Protein AF-A0A529LTA3-F1 (afdb_monomer_lite)

Radius of gyration: 12.94 Å; chains: 1; bounding box: 28×22×32 Å

Secondary structure (DSSP, 8-state):
-HHHHHHTT---EEEE-SSS-EEEE----TT--HHHHHHHHHHHHHHHHHH-TTTEE----TTTTTTSEE-

Structure (mmCIF, N/CA/C/O backbone):
data_AF-A0A529LTA3-F1
#
_entry.id   AF-A0A529LTA3-F1
#
loop_
_atom_site.group_PDB
_atom_site.id
_atom_site.type_symbol
_atom_site.label_atom_id
_atom_site.label_alt_id
_atom_site.label_comp_id
_atom_site.label_asym_id
_atom_site.label_entity_id
_atom_site.label_seq_id
_atom_site.pdbx_PDB_ins_code
_atom_site.Cartn_x
_atom_site.Cartn_y
_atom_site.Cartn_z
_atom_site.occupancy
_atom_site.B_iso_or_equiv
_atom_site.auth_seq_id
_atom_site.auth_comp_id
_atom_site.auth_asym_id
_atom_site.auth_atom_id
_atom_site.pdbx_PDB_model_num
ATOM 1 N N . LEU A 1 1 ? -2.598 -9.975 1.371 1.00 84.62 1 LEU A N 1
ATOM 2 C CA . LEU A 1 1 ? -1.575 -9.007 0.904 1.00 84.62 1 LEU A CA 1
ATOM 3 C C . LEU A 1 1 ? -0.649 -9.605 -0.154 1.00 84.62 1 LEU A C 1
ATOM 5 O O . LEU A 1 1 ? -0.668 -9.100 -1.258 1.00 84.62 1 LEU A O 1
ATOM 9 N N . ARG A 1 2 ? 0.095 -10.693 0.090 1.00 89.19 2 ARG A N 1
ATOM 10 C CA . ARG A 1 2 ? 0.951 -11.301 -0.957 1.00 89.19 2 ARG A CA 1
ATOM 11 C C . ARG A 1 2 ? 0.191 -11.691 -2.242 1.00 89.19 2 ARG A C 1
ATOM 13 O O . ARG A 1 2 ? 0.642 -11.371 -3.333 1.00 89.19 2 ARG A O 1
ATOM 20 N N . MET A 1 3 ? -1.012 -12.250 -2.097 1.00 90.81 3 MET A N 1
ATOM 21 C CA . MET A 1 3 ? -1.863 -12.655 -3.228 1.00 90.81 3 MET A CA 1
ATOM 22 C C . MET A 1 3 ? -2.197 -11.520 -4.214 1.00 90.81 3 MET A C 1
ATOM 24 O O . MET A 1 3 ? -2.344 -11.793 -5.398 1.00 90.81 3 MET A O 1
ATOM 28 N N . ILE A 1 4 ? -2.301 -10.252 -3.773 1.00 93.31 4 ILE A N 1
ATOM 29 C CA . ILE A 1 4 ? -2.612 -9.147 -4.704 1.00 93.31 4 ILE A CA 1
ATOM 30 C C . ILE A 1 4 ? -1.415 -8.818 -5.608 1.00 93.31 4 ILE A C 1
ATOM 32 O O . ILE A 1 4 ? -1.598 -8.421 -6.753 1.00 93.31 4 ILE A O 1
ATOM 36 N N . PHE A 1 5 ? -0.189 -9.039 -5.122 1.00 93.94 5 PHE A N 1
ATOM 37 C CA . PHE A 1 5 ? 1.022 -8.899 -5.929 1.00 93.94 5 PHE A CA 1
ATOM 38 C C . PHE A 1 5 ? 1.164 -10.072 -6.897 1.00 93.94 5 PHE A C 1
ATOM 40 O O . PHE A 1 5 ? 1.421 -9.850 -8.075 1.00 93.94 5 PHE A O 1
ATOM 47 N N . GLU A 1 6 ? 0.896 -11.297 -6.440 1.00 93.38 6 GLU A N 1
ATOM 48 C CA . GLU A 1 6 ? 0.901 -12.490 -7.298 1.00 93.38 6 GLU A CA 1
ATOM 49 C C . GLU A 1 6 ? -0.131 -12.374 -8.431 1.00 93.38 6 GLU A C 1
ATOM 51 O O . GLU A 1 6 ? 0.197 -12.636 -9.586 1.00 93.38 6 GLU A O 1
ATOM 56 N N . ALA A 1 7 ? -1.338 -11.877 -8.137 1.00 92.81 7 ALA A N 1
ATOM 57 C CA . ALA A 1 7 ? -2.359 -11.591 -9.148 1.00 92.81 7 ALA A CA 1
ATOM 58 C C . ALA A 1 7 ? -1.927 -10.508 -10.156 1.00 92.81 7 ALA A C 1
ATOM 60 O O . ALA A 1 7 ? -2.364 -10.524 -11.304 1.00 92.81 7 ALA A O 1
ATOM 61 N N . ALA A 1 8 ? -1.051 -9.588 -9.746 1.00 91.44 8 ALA A N 1
ATOM 62 C CA . ALA A 1 8 ? -0.447 -8.580 -10.614 1.00 91.44 8 ALA A CA 1
ATOM 63 C C . ALA A 1 8 ? 0.816 -9.077 -11.348 1.00 91.44 8 ALA A C 1
ATOM 65 O O . ALA A 1 8 ? 1.454 -8.295 -12.051 1.00 91.44 8 ALA A O 1
ATOM 66 N N . GLY A 1 9 ? 1.200 -10.349 -11.181 1.00 93.62 9 GLY A N 1
ATOM 67 C CA . GLY A 1 9 ? 2.418 -10.917 -11.765 1.00 93.62 9 GLY A CA 1
ATOM 68 C C . GLY A 1 9 ? 3.712 -10.412 -11.118 1.00 93.62 9 GLY A C 1
ATOM 69 O O . GLY A 1 9 ? 4.769 -10.454 -11.743 1.00 93.62 9 GLY A O 1
ATOM 70 N N . LEU A 1 10 ? 3.636 -9.908 -9.884 1.00 93.75 10 LEU A N 1
ATOM 71 C CA . LEU A 1 10 ? 4.763 -9.350 -9.144 1.00 93.75 10 LEU A CA 1
ATOM 72 C C . LEU A 1 10 ? 5.179 -10.285 -8.010 1.00 93.75 10 LEU A C 1
ATOM 74 O O . LEU A 1 10 ? 4.386 -10.618 -7.127 1.00 93.75 10 LEU A O 1
ATOM 78 N N . GLU A 1 11 ? 6.458 -10.648 -7.982 1.00 94.44 11 GLU A N 1
ATOM 79 C CA . GLU A 1 11 ? 7.041 -11.277 -6.801 1.00 94.44 11 GLU A CA 1
ATOM 80 C C . GLU A 1 11 ? 7.187 -10.235 -5.685 1.00 94.44 11 GLU A C 1
ATOM 82 O O . GLU A 1 11 ? 7.571 -9.092 -5.937 1.00 94.44 11 GLU A O 1
ATOM 87 N N . SER A 1 12 ? 6.850 -10.604 -4.447 1.00 95.06 12 SER A N 1
ATOM 88 C CA . SER A 1 12 ? 6.891 -9.672 -3.322 1.00 95.06 12 SER A CA 1
ATOM 89 C C . SER A 1 12 ? 7.490 -10.277 -2.058 1.00 95.06 12 SER A C 1
ATOM 91 O O . SER A 1 12 ? 7.292 -11.455 -1.747 1.00 95.06 12 SER A O 1
ATOM 93 N N . TRP A 1 13 ? 8.183 -9.432 -1.293 1.00 95.56 13 TRP A N 1
ATOM 94 C CA . TRP A 1 13 ? 8.829 -9.792 -0.033 1.00 95.56 13 TRP A CA 1
ATOM 95 C C . TRP A 1 13 ? 8.375 -8.876 1.105 1.00 95.56 13 TRP A C 1
ATOM 97 O O . TRP A 1 13 ? 8.292 -7.656 0.923 1.00 95.56 13 TRP A O 1
ATOM 107 N N . PRO A 1 14 ? 8.084 -9.437 2.291 1.00 95.75 14 PRO A N 1
ATOM 108 C CA . PRO A 1 14 ? 7.811 -8.650 3.479 1.00 95.75 14 PRO A CA 1
ATOM 109 C C . PRO A 1 14 ? 9.114 -8.208 4.160 1.00 95.75 14 PRO A C 1
ATOM 111 O O . PRO A 1 14 ? 10.064 -8.978 4.287 1.00 95.75 14 PRO A O 1
ATOM 114 N N . LYS A 1 15 ? 9.119 -6.985 4.687 1.00 95.31 15 LYS A N 1
ATOM 115 C CA . LYS A 1 15 ? 10.151 -6.455 5.582 1.00 95.31 15 LYS A CA 1
ATOM 116 C C . LYS A 1 15 ? 9.489 -5.796 6.787 1.00 95.31 15 LYS A C 1
ATOM 118 O O . LYS A 1 15 ? 8.769 -4.811 6.633 1.00 95.31 15 LYS A O 1
ATOM 123 N N . VAL A 1 16 ? 9.746 -6.298 7.993 1.00 96.38 16 VAL A N 1
ATOM 124 C CA . VAL A 1 16 ? 9.291 -5.635 9.227 1.00 96.38 16 VAL A CA 1
ATOM 125 C C . VAL A 1 16 ? 9.968 -4.273 9.378 1.00 96.38 16 VAL A C 1
ATOM 127 O O . VAL A 1 16 ? 11.145 -4.117 9.053 1.00 96.38 16 VAL A O 1
ATOM 130 N N . THR A 1 17 ? 9.232 -3.266 9.850 1.00 95.44 17 THR A N 1
ATOM 131 C CA . THR A 1 17 ? 9.783 -1.905 9.968 1.00 95.44 17 THR A CA 1
ATOM 132 C C . THR A 1 17 ? 10.591 -1.683 11.244 1.00 95.44 17 THR A C 1
ATOM 134 O O . THR A 1 17 ? 11.253 -0.659 11.363 1.00 95.44 17 THR A O 1
ATOM 137 N N . GLY A 1 18 ? 10.508 -2.602 12.212 1.00 95.38 18 GLY A N 1
ATOM 138 C CA . GLY A 1 18 ? 10.993 -2.387 13.582 1.00 95.38 18 GLY A CA 1
ATOM 139 C C . GLY A 1 18 ? 10.052 -1.526 14.437 1.00 95.38 18 GLY A C 1
ATOM 140 O O . GLY A 1 18 ? 10.296 -1.342 15.624 1.00 95.38 18 GLY A O 1
ATOM 141 N N . GLY A 1 19 ? 8.964 -1.020 13.848 1.00 95.25 19 GLY A N 1
ATOM 142 C CA . GLY A 1 19 ? 7.871 -0.354 14.548 1.00 95.25 19 GLY A CA 1
ATOM 143 C C . GLY A 1 19 ? 6.602 -1.204 14.535 1.00 95.25 19 GLY A C 1
ATOM 144 O O . GLY A 1 19 ? 6.628 -2.410 14.755 1.00 95.25 19 GLY A O 1
ATOM 145 N N . LYS A 1 20 ? 5.466 -0.567 14.243 1.00 91.25 20 LYS A N 1
ATOM 146 C CA . LYS A 1 20 ? 4.133 -1.200 14.261 1.00 91.25 20 LYS A CA 1
ATOM 147 C C . LYS A 1 20 ? 3.692 -1.762 12.901 1.00 91.25 20 LYS A C 1
ATOM 149 O O . LYS A 1 20 ? 2.505 -1.998 12.707 1.00 91.25 20 LYS A O 1
ATOM 154 N N . GLY A 1 21 ? 4.605 -1.886 11.936 1.00 93.00 21 GLY A N 1
ATOM 155 C CA . GLY A 1 21 ? 4.240 -2.109 10.537 1.00 93.00 21 GLY A CA 1
ATOM 156 C C . GLY A 1 21 ? 5.168 -3.039 9.770 1.00 93.00 21 GLY A C 1
ATOM 157 O O . GLY A 1 21 ? 6.206 -3.494 10.254 1.00 93.00 21 GLY A O 1
ATOM 158 N N . VAL A 1 22 ? 4.769 -3.294 8.528 1.00 95.25 22 VAL A N 1
ATOM 159 C CA . VAL A 1 22 ? 5.484 -4.127 7.563 1.00 95.25 22 VAL A CA 1
ATOM 160 C C . VAL A 1 22 ? 5.495 -3.392 6.230 1.00 95.25 22 VAL A C 1
ATOM 162 O O . VAL A 1 22 ? 4.476 -2.853 5.810 1.00 95.25 22 VAL A O 1
ATOM 165 N N . HIS A 1 23 ? 6.642 -3.373 5.561 1.00 95.00 23 HIS A N 1
ATOM 166 C CA . HIS A 1 23 ? 6.740 -2.997 4.158 1.00 95.00 23 HIS A CA 1
ATOM 167 C C . HIS A 1 23 ? 6.604 -4.250 3.305 1.00 95.00 23 HIS A C 1
ATOM 169 O O . HIS A 1 23 ? 7.230 -5.267 3.597 1.00 95.00 23 HIS A O 1
ATOM 175 N N . LEU A 1 24 ? 5.818 -4.165 2.241 1.00 94.75 24 LEU A N 1
ATOM 176 C CA . LEU A 1 24 ? 5.761 -5.193 1.215 1.00 94.75 24 LEU A CA 1
ATOM 177 C C . LEU A 1 24 ? 6.387 -4.608 -0.049 1.00 94.75 24 LEU A C 1
ATOM 179 O O . LEU A 1 24 ? 5.972 -3.547 -0.509 1.00 94.75 24 LEU A O 1
ATOM 183 N N . THR A 1 25 ? 7.435 -5.249 -0.553 1.00 95.12 25 THR A N 1
ATOM 184 C CA . THR A 1 25 ? 8.256 -4.724 -1.652 1.00 95.12 25 THR A CA 1
ATOM 185 C C . THR A 1 25 ? 8.241 -5.681 -2.828 1.00 95.12 25 THR A C 1
ATOM 187 O O . THR A 1 25 ? 8.310 -6.886 -2.607 1.00 95.12 25 THR A O 1
ATOM 190 N N . ALA A 1 26 ? 8.210 -5.152 -4.047 1.00 94.94 26 ALA A N 1
ATOM 191 C CA . ALA A 1 26 ? 8.266 -5.915 -5.291 1.00 94.94 26 ALA A CA 1
ATOM 192 C C . ALA A 1 26 ? 9.253 -5.249 -6.265 1.00 94.94 26 ALA A C 1
ATOM 194 O O . ALA A 1 26 ? 9.427 -4.026 -6.196 1.00 94.94 26 ALA A O 1
ATOM 195 N N . PRO A 1 27 ? 9.906 -6.010 -7.160 1.00 94.25 27 PRO A N 1
ATOM 196 C CA . PRO A 1 27 ? 10.775 -5.436 -8.169 1.00 94.25 27 PRO A CA 1
ATOM 197 C C . PRO A 1 27 ? 9.912 -4.777 -9.249 1.00 94.25 27 PRO A C 1
ATOM 199 O O . PRO A 1 27 ? 8.880 -5.312 -9.651 1.00 94.25 27 PRO A O 1
ATOM 202 N N . LEU A 1 28 ? 10.333 -3.605 -9.719 1.00 92.69 28 LEU A N 1
ATOM 203 C CA . LEU A 1 28 ? 9.654 -2.880 -10.789 1.00 92.69 28 LEU A CA 1
ATOM 204 C C . LEU A 1 28 ? 10.531 -2.839 -12.046 1.00 92.69 28 LEU A C 1
ATOM 206 O O . LEU A 1 28 ? 11.758 -2.898 -11.936 1.00 92.69 28 LEU A O 1
ATOM 210 N N . PRO A 1 29 ? 9.929 -2.703 -13.241 1.00 91.62 29 PRO A N 1
ATOM 211 C CA . PRO A 1 29 ? 10.680 -2.489 -14.470 1.00 91.62 29 PRO A CA 1
ATOM 212 C C . PRO A 1 29 ? 11.598 -1.258 -14.369 1.00 91.62 29 PRO A C 1
ATOM 214 O O . PRO A 1 29 ? 11.170 -0.227 -13.844 1.00 91.62 29 PRO A O 1
ATOM 217 N N . PRO A 1 30 ? 12.821 -1.309 -14.930 1.00 90.56 30 PRO A N 1
ATOM 218 C CA . PRO A 1 30 ? 13.831 -0.258 -14.755 1.00 90.56 30 PRO A CA 1
ATOM 219 C C . PRO A 1 30 ? 13.407 1.109 -15.308 1.00 90.56 30 PRO A C 1
ATOM 221 O O . PRO A 1 30 ? 13.851 2.138 -14.813 1.00 90.56 30 PRO A O 1
ATOM 224 N N . ASN A 1 31 ? 12.515 1.130 -16.300 1.00 93.94 31 ASN A N 1
ATOM 225 C CA . ASN A 1 31 ? 12.049 2.356 -16.955 1.00 93.94 31 ASN A CA 1
ATOM 226 C C . ASN A 1 31 ? 10.713 2.869 -16.395 1.00 93.94 31 ASN A C 1
ATOM 228 O O . ASN A 1 31 ? 10.072 3.731 -16.997 1.00 93.94 31 ASN A O 1
ATOM 232 N N . MET A 1 32 ? 10.244 2.316 -15.274 1.00 95.94 32 MET A N 1
ATOM 233 C CA . MET A 1 32 ? 9.012 2.775 -14.648 1.00 95.94 32 MET A CA 1
ATOM 234 C C . MET A 1 32 ? 9.253 4.102 -13.928 1.00 95.94 32 MET A C 1
ATOM 236 O O . MET A 1 32 ? 10.109 4.206 -13.052 1.00 95.94 32 MET A O 1
ATOM 240 N N . THR A 1 33 ? 8.469 5.124 -14.271 1.00 96.88 33 THR A N 1
ATOM 241 C CA . THR A 1 33 ? 8.509 6.395 -13.545 1.00 96.88 33 THR A CA 1
ATOM 242 C C . THR A 1 33 ? 7.928 6.230 -12.143 1.00 96.88 33 THR A C 1
ATOM 244 O O . THR A 1 33 ? 7.070 5.376 -11.895 1.00 96.88 33 THR A O 1
ATOM 247 N N . HIS A 1 34 ? 8.344 7.103 -11.226 1.00 95.75 34 HIS A N 1
ATOM 248 C CA . HIS A 1 34 ? 7.792 7.144 -9.874 1.00 95.75 34 HIS A CA 1
ATOM 249 C C . HIS A 1 34 ? 6.260 7.292 -9.874 1.00 95.75 34 HIS A C 1
ATOM 251 O O . HIS A 1 34 ? 5.572 6.615 -9.114 1.00 95.75 34 HIS A O 1
ATOM 257 N N . ASP A 1 35 ? 5.704 8.122 -10.759 1.00 97.50 35 ASP A N 1
ATOM 258 C CA . ASP A 1 35 ? 4.255 8.326 -10.838 1.00 97.50 35 ASP A CA 1
ATOM 259 C C . ASP A 1 35 ? 3.507 7.073 -11.297 1.00 97.50 35 ASP A C 1
ATOM 261 O O . ASP A 1 35 ? 2.439 6.768 -10.762 1.00 97.50 35 ASP A O 1
ATOM 265 N N . CYS A 1 36 ? 4.066 6.315 -12.246 1.00 96.75 36 CYS A N 1
ATOM 266 C CA . CYS A 1 36 ? 3.509 5.026 -12.652 1.00 96.75 36 CYS A CA 1
ATOM 267 C C . CYS A 1 36 ? 3.559 4.014 -11.503 1.00 96.75 36 CYS A C 1
ATOM 269 O O . CYS A 1 36 ? 2.547 3.376 -11.212 1.00 96.75 36 CYS A O 1
ATOM 271 N N . ALA A 1 37 ? 4.691 3.925 -10.797 1.00 95.94 37 ALA A N 1
ATOM 272 C CA . ALA A 1 37 ? 4.839 3.054 -9.633 1.00 95.94 37 ALA A CA 1
ATOM 273 C C . ALA A 1 37 ? 3.843 3.416 -8.517 1.00 95.94 37 ALA A C 1
ATOM 275 O O . ALA A 1 37 ? 3.179 2.543 -7.959 1.00 95.94 37 ALA A O 1
ATOM 276 N N . ARG A 1 38 ? 3.669 4.714 -8.233 1.00 96.12 38 ARG A N 1
ATOM 277 C CA . ARG A 1 38 ? 2.705 5.216 -7.245 1.00 96.12 38 ARG A CA 1
ATOM 278 C C . ARG A 1 38 ? 1.265 4.886 -7.633 1.00 96.12 38 ARG A C 1
ATOM 280 O O . ARG A 1 38 ? 0.485 4.490 -6.769 1.00 96.12 38 ARG A O 1
ATOM 287 N N . LYS A 1 39 ? 0.900 5.043 -8.911 1.00 96.88 39 LYS A N 1
ATOM 288 C CA . LYS A 1 39 ? -0.437 4.686 -9.416 1.00 96.88 39 LYS A CA 1
ATOM 289 C C . LYS A 1 39 ? -0.701 3.187 -9.288 1.00 96.88 39 LYS A C 1
ATOM 291 O O . LYS A 1 39 ? -1.765 2.823 -8.801 1.00 96.88 39 LYS A O 1
ATOM 296 N N . LEU A 1 40 ? 0.272 2.349 -9.648 1.00 95.00 40 LEU A N 1
ATOM 297 C CA . LEU A 1 40 ? 0.188 0.896 -9.496 1.00 95.00 40 LEU A CA 1
ATOM 298 C C . LEU A 1 40 ? 0.011 0.491 -8.026 1.00 95.00 40 LEU A C 1
ATOM 300 O O . LEU A 1 40 ? -0.901 -0.257 -7.690 1.00 95.00 40 LEU A 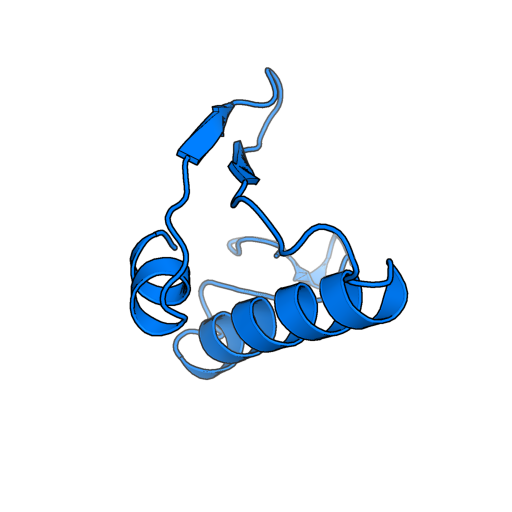O 1
ATOM 304 N N . ALA A 1 41 ? 0.839 1.023 -7.124 1.00 95.75 41 ALA A N 1
ATOM 305 C CA . ALA A 1 41 ? 0.711 0.740 -5.696 1.00 95.75 41 ALA A CA 1
ATOM 306 C C . ALA A 1 41 ? -0.674 1.149 -5.164 1.00 95.75 41 ALA A C 1
ATOM 308 O O . ALA A 1 41 ? -1.325 0.378 -4.458 1.00 95.75 41 ALA A O 1
ATOM 309 N N . ARG A 1 42 ? -1.162 2.333 -5.565 1.00 96.50 42 ARG A N 1
ATOM 310 C CA . ARG A 1 42 ? -2.491 2.821 -5.186 1.00 96.50 42 ARG A CA 1
ATOM 311 C C . ARG A 1 42 ? -3.610 1.929 -5.720 1.00 96.50 42 ARG A C 1
ATOM 313 O O . ARG A 1 42 ? -4.553 1.688 -4.975 1.00 96.50 42 ARG A O 1
ATOM 320 N N . SER A 1 43 ? -3.528 1.441 -6.960 1.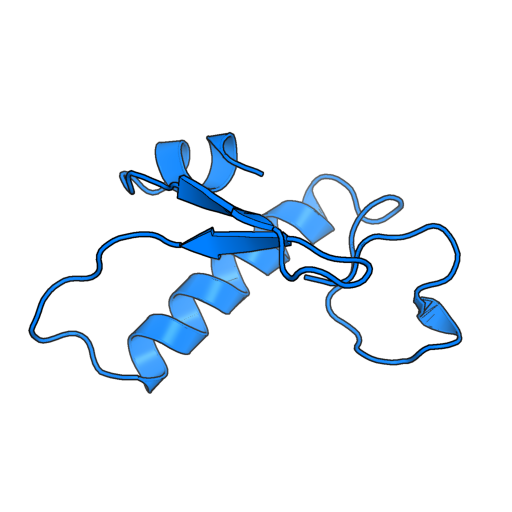00 96.62 43 SER A N 1
ATOM 321 C CA . SER A 1 43 ? -4.561 0.561 -7.522 1.00 96.62 43 SER A CA 1
ATOM 322 C C . SER A 1 43 ? -4.606 -0.788 -6.809 1.00 96.62 43 SER A C 1
ATOM 324 O O . SER A 1 43 ? -5.689 -1.245 -6.469 1.00 96.62 43 SER A O 1
ATOM 326 N N . LEU A 1 44 ? -3.451 -1.389 -6.500 1.00 95.75 44 LEU A N 1
ATOM 327 C CA . LEU A 1 44 ? -3.399 -2.646 -5.739 1.00 95.75 44 LEU A CA 1
ATOM 328 C C . LEU A 1 44 ? -3.982 -2.475 -4.330 1.00 95.75 44 LEU A C 1
ATOM 330 O O . LEU A 1 44 ? -4.740 -3.322 -3.859 1.00 95.75 44 LEU A O 1
ATOM 334 N N . ALA A 1 45 ? -3.653 -1.365 -3.665 1.00 96.44 45 ALA A N 1
ATOM 335 C CA . ALA A 1 45 ? -4.198 -1.042 -2.353 1.00 96.44 45 ALA A CA 1
ATOM 336 C C . ALA A 1 45 ? -5.715 -0.783 -2.408 1.00 96.44 45 ALA A C 1
ATOM 338 O O . ALA A 1 45 ? -6.441 -1.245 -1.531 1.00 96.44 45 ALA A O 1
ATOM 339 N N . GLN A 1 46 ? -6.207 -0.112 -3.455 1.00 97.00 46 GLN A N 1
ATOM 340 C CA . GLN A 1 46 ? -7.641 0.096 -3.670 1.00 97.00 46 GLN A CA 1
ATOM 341 C C . GLN A 1 46 ? -8.384 -1.228 -3.852 1.00 97.00 46 GLN A C 1
ATOM 343 O O . GLN A 1 46 ? -9.382 -1.434 -3.175 1.00 97.00 46 GLN A O 1
ATOM 348 N N . CYS A 1 47 ? -7.857 -2.167 -4.646 1.00 96.56 47 CYS A N 1
ATOM 349 C CA . CYS A 1 47 ? -8.470 -3.490 -4.796 1.00 96.56 47 CYS A CA 1
ATOM 350 C C . CYS A 1 47 ? -8.623 -4.230 -3.457 1.00 96.56 47 CYS A C 1
ATOM 352 O O . CYS A 1 47 ? -9.594 -4.953 -3.260 1.00 96.56 47 CYS A O 1
ATOM 354 N N . LEU A 1 48 ? -7.676 -4.058 -2.527 1.00 95.94 48 LEU A N 1
ATOM 355 C CA . LEU A 1 48 ? -7.770 -4.650 -1.190 1.00 95.94 48 LEU A CA 1
ATOM 356 C C . LEU A 1 48 ? -8.849 -3.984 -0.332 1.00 95.94 48 LEU A C 1
ATOM 358 O O . LEU A 1 48 ? -9.557 -4.684 0.385 1.00 95.94 48 LEU A O 1
ATOM 362 N N . VAL A 1 49 ? -8.979 -2.657 -0.410 1.00 96.50 49 VAL A N 1
ATOM 363 C CA . VAL A 1 49 ? -10.050 -1.926 0.284 1.00 96.50 49 VAL A CA 1
ATOM 364 C C . VAL A 1 49 ? -11.418 -2.277 -0.282 1.00 96.50 49 VAL A C 1
ATOM 366 O O . VAL A 1 49 ? -12.344 -2.482 0.490 1.00 96.50 49 VAL A O 1
ATOM 369 N N . ASP A 1 50 ? -11.544 -2.405 -1.599 1.00 96.25 50 ASP A N 1
ATOM 370 C CA . ASP A 1 50 ? -12.811 -2.769 -2.237 1.00 96.25 50 ASP A CA 1
ATOM 371 C C . ASP A 1 50 ? -13.230 -4.205 -1.880 1.00 96.25 50 ASP A C 1
ATOM 373 O O . ASP A 1 50 ? -14.417 -4.489 -1.735 1.00 96.25 50 ASP A O 1
ATOM 377 N N . ALA A 1 51 ? -12.258 -5.108 -1.711 1.00 95.62 51 ALA A N 1
ATOM 378 C CA . ALA A 1 51 ? -12.509 -6.494 -1.327 1.00 95.62 51 ALA A CA 1
ATOM 379 C C . ALA A 1 51 ? -12.857 -6.665 0.164 1.00 95.62 51 ALA A C 1
ATOM 381 O O . ALA A 1 51 ? -13.629 -7.561 0.501 1.00 95.62 51 ALA A O 1
ATOM 382 N N . ASP A 1 52 ? -12.274 -5.856 1.054 1.00 95.62 52 ASP A N 1
ATOM 383 C CA . ASP A 1 52 ? -12.474 -5.952 2.507 1.00 95.62 52 ASP A CA 1
ATOM 384 C C . ASP A 1 52 ? -12.331 -4.566 3.191 1.00 95.62 52 ASP A C 1
ATOM 386 O O . ASP A 1 52 ? -11.298 -4.260 3.806 1.00 95.62 52 ASP A O 1
ATOM 390 N N . PRO A 1 53 ? -13.354 -3.692 3.076 1.00 94.94 53 PRO A N 1
ATOM 391 C CA . PRO A 1 53 ? -13.303 -2.303 3.559 1.00 94.94 53 PRO A CA 1
ATOM 392 C C . PRO A 1 53 ? -13.350 -2.175 5.091 1.00 94.94 53 PRO A C 1
ATOM 394 O O . PRO A 1 53 ? -12.949 -1.149 5.659 1.00 94.94 53 PRO A O 1
ATOM 397 N N . GLU A 1 54 ? -13.815 -3.223 5.773 1.00 94.69 54 GLU A N 1
ATOM 398 C CA . GLU A 1 54 ? -13.809 -3.316 7.235 1.00 94.69 54 GLU A CA 1
ATOM 399 C C . GLU A 1 54 ? -12.414 -3.640 7.771 1.00 94.69 54 GLU A C 1
ATOM 401 O O . GLU A 1 54 ? -12.109 -3.333 8.920 1.00 94.69 54 GLU A O 1
ATOM 406 N N . ARG A 1 55 ? -11.531 -4.210 6.944 1.00 94.81 55 ARG A N 1
ATOM 407 C CA . ARG A 1 55 ? -10.157 -4.545 7.329 1.00 94.81 55 ARG A CA 1
ATOM 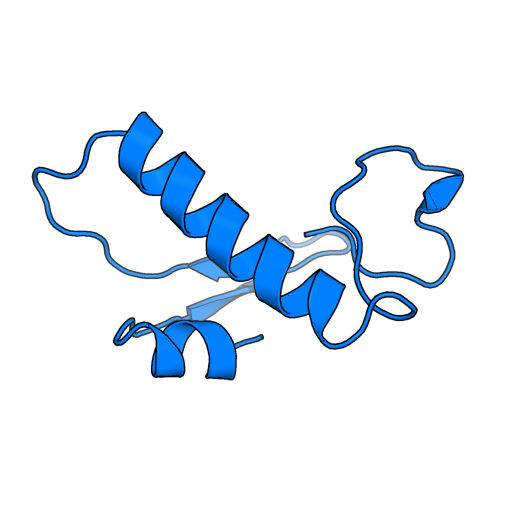408 C C . ARG A 1 55 ? -9.121 -3.552 6.826 1.00 94.81 55 ARG A C 1
ATOM 410 O O . ARG A 1 55 ? -8.112 -3.348 7.507 1.00 94.81 55 ARG A O 1
ATOM 417 N N . TYR A 1 56 ? -9.334 -2.953 5.658 1.00 95.94 56 TYR A N 1
ATOM 418 C CA . TYR A 1 56 ? -8.355 -2.097 4.991 1.00 95.94 56 TYR A CA 1
ATOM 419 C C . TYR A 1 56 ? -8.894 -0.691 4.735 1.00 95.94 56 TYR A C 1
ATOM 421 O O . TYR A 1 56 ? -10.078 -0.492 4.486 1.00 95.94 56 TYR A O 1
ATOM 429 N N . LEU A 1 57 ? -8.005 0.303 4.751 1.00 96.31 57 LEU A N 1
ATOM 430 C CA . LEU A 1 57 ? -8.336 1.660 4.326 1.00 96.31 57 LEU A CA 1
ATOM 431 C C . LEU A 1 57 ? -7.153 2.366 3.666 1.00 96.31 57 LEU A C 1
ATOM 433 O O . LEU A 1 57 ? -5.996 2.051 3.928 1.00 96.31 57 LEU A O 1
ATOM 437 N N . LEU A 1 58 ? -7.468 3.398 2.887 1.00 95.88 58 LEU A N 1
ATOM 438 C CA . 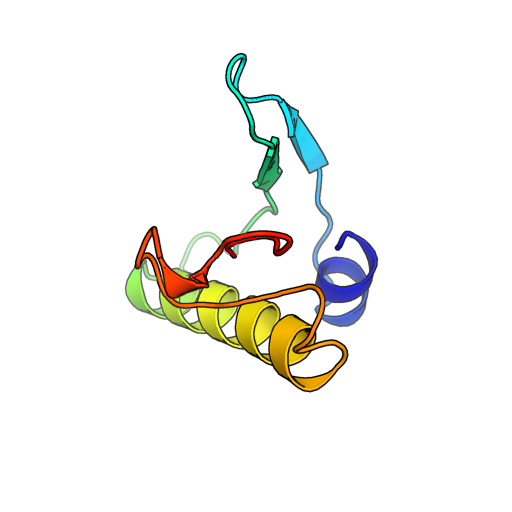LEU A 1 58 ? -6.491 4.256 2.209 1.00 95.88 58 LEU A CA 1
ATOM 439 C C . LEU A 1 58 ? -6.352 5.654 2.823 1.00 95.88 58 LEU A C 1
ATOM 441 O O . LEU A 1 58 ? -5.584 6.472 2.310 1.00 95.88 58 LEU A O 1
ATOM 445 N N . SER A 1 59 ? -7.140 5.970 3.854 1.00 92.75 59 SER A N 1
ATOM 446 C CA . SER A 1 59 ? -7.038 7.252 4.553 1.00 92.75 59 SER A CA 1
ATOM 447 C C . SER A 1 59 ? -5.953 7.179 5.620 1.00 92.75 59 SER A C 1
ATOM 449 O O . SER A 1 59 ? -5.925 6.252 6.427 1.00 92.75 59 SER A O 1
ATOM 451 N N . ALA A 1 60 ? -5.088 8.190 5.646 1.00 89.31 60 ALA A N 1
ATOM 452 C CA . ALA A 1 60 ? -4.075 8.344 6.683 1.00 89.31 60 ALA A CA 1
ATOM 453 C C . ALA A 1 60 ? -4.643 8.930 7.992 1.00 89.31 60 ALA A C 1
ATOM 455 O O . ALA A 1 60 ? -3.896 9.093 8.957 1.00 89.31 60 ALA A O 1
ATOM 456 N N . ASP A 1 61 ? -5.941 9.253 8.034 1.00 91.44 61 ASP A N 1
ATOM 457 C CA . ASP A 1 61 ? -6.605 9.811 9.212 1.00 91.44 61 ASP A CA 1
ATOM 458 C C . ASP A 1 61 ? -6.553 8.823 10.400 1.00 91.44 61 ASP A C 1
ATOM 460 O O . ASP A 1 61 ? -7.106 7.717 10.320 1.00 91.44 61 ASP A O 1
ATOM 464 N N . PRO A 1 62 ? -5.906 9.198 11.523 1.00 86.00 62 PRO A N 1
ATOM 465 C CA . PRO A 1 62 ? -5.817 8.357 12.710 1.00 86.00 62 PRO A CA 1
ATOM 466 C C . PRO A 1 62 ? -7.165 7.949 13.303 1.00 86.00 62 PRO A C 1
ATOM 468 O O . PRO A 1 62 ? -7.263 6.848 13.842 1.00 86.00 62 PRO A O 1
ATOM 471 N N . SER A 1 63 ? -8.181 8.808 13.210 1.00 90.19 63 SER A N 1
ATOM 472 C CA . SER A 1 63 ? -9.513 8.528 13.751 1.00 90.19 63 SER A CA 1
ATOM 473 C C . SER A 1 63 ? -10.242 7.471 12.919 1.00 90.19 63 SER A C 1
ATOM 475 O O . SER A 1 63 ? -10.879 6.571 13.463 1.00 90.19 63 SER A O 1
ATOM 477 N N . ALA A 1 64 ? -10.060 7.514 11.597 1.00 85.94 64 ALA A N 1
ATOM 478 C CA . ALA A 1 64 ? -10.695 6.597 10.663 1.00 85.94 64 ALA A CA 1
ATOM 479 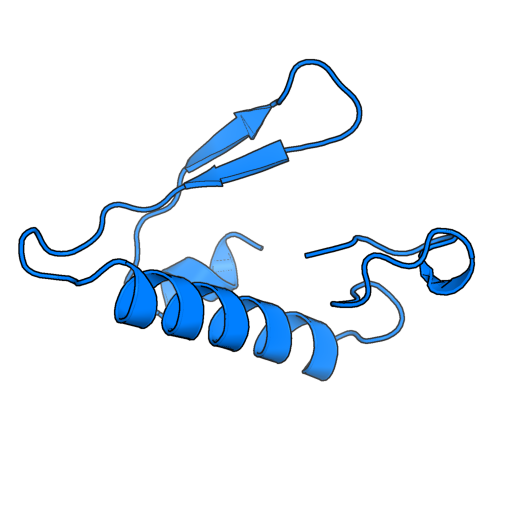C C . ALA A 1 64 ? -10.049 5.201 10.651 1.00 85.94 64 ALA A C 1
ATOM 481 O O . ALA A 1 64 ? -10.693 4.234 10.246 1.00 85.94 64 ALA A O 1
ATOM 482 N N . ARG A 1 65 ? -8.782 5.060 11.062 1.00 87.94 65 ARG A N 1
ATOM 483 C CA . ARG A 1 65 ? -8.036 3.788 10.961 1.00 87.94 65 ARG A CA 1
ATOM 484 C C . ARG A 1 65 ? -8.121 2.872 12.187 1.00 87.94 65 ARG A C 1
ATOM 486 O O . ARG A 1 65 ? -7.440 1.850 12.215 1.00 87.94 65 ARG A O 1
ATOM 493 N N . ALA A 1 66 ? -8.900 3.215 13.212 1.00 89.31 66 ALA A N 1
ATOM 494 C CA . ALA A 1 66 ? -9.057 2.348 14.381 1.00 89.31 66 ALA A CA 1
ATOM 495 C C . ALA A 1 66 ? -9.608 0.968 13.966 1.00 89.31 66 ALA A C 1
ATOM 497 O O . ALA A 1 66 ? -10.596 0.886 13.245 1.00 89.31 66 ALA A O 1
ATOM 498 N N . GLY A 1 67 ? -8.938 -0.112 14.382 1.00 91.12 67 GLY A N 1
ATOM 499 C CA . GLY A 1 67 ? -9.325 -1.489 14.039 1.00 91.12 67 GLY A CA 1
ATOM 500 C C . GLY A 1 67 ? -8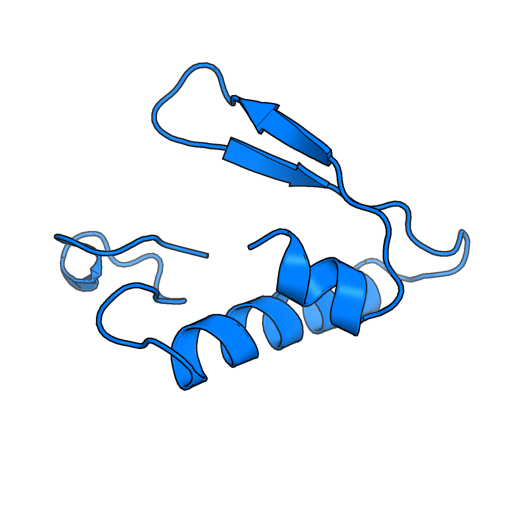.998 -1.933 12.607 1.00 91.12 67 GLY A C 1
ATOM 501 O O . GLY A 1 67 ? -9.278 -3.076 12.258 1.00 91.12 67 GLY A O 1
ATOM 502 N N . ARG A 1 68 ? -8.372 -1.073 11.794 1.00 94.81 68 ARG A N 1
ATOM 503 C CA . ARG A 1 68 ? -8.120 -1.315 10.368 1.00 94.81 68 ARG A CA 1
ATOM 504 C C . ARG A 1 68 ? -6.653 -1.136 9.993 1.00 94.81 68 ARG A C 1
ATOM 506 O O . ARG A 1 68 ? -5.892 -0.436 10.662 1.00 94.81 68 ARG A O 1
ATOM 513 N N . ILE A 1 69 ? -6.249 -1.762 8.893 1.00 94.12 69 ILE A N 1
ATOM 514 C CA . ILE A 1 69 ? -4.900 -1.662 8.334 1.00 94.12 69 ILE A CA 1
ATOM 515 C C . ILE A 1 69 ? -4.884 -0.546 7.290 1.00 94.12 69 ILE A C 1
ATOM 517 O O . ILE A 1 69 ? -5.565 -0.623 6.268 1.00 94.12 69 ILE A O 1
ATOM 521 N N . PHE A 1 70 ? -4.081 0.483 7.548 1.00 94.88 70 PHE A N 1
ATOM 522 C CA . PHE A 1 70 ? -3.792 1.529 6.570 1.00 94.88 70 PHE A CA 1
ATOM 523 C C . PHE A 1 70 ? -2.824 0.997 5.502 1.00 94.88 70 PHE A C 1
ATOM 525 O O . PHE A 1 70 ? -1.773 0.453 5.859 1.00 94.88 70 PHE A O 1
ATOM 532 N N . LEU A 1 71 ? -3.200 1.146 4.228 1.00 94.50 71 LEU A N 1
ATOM 533 C CA . LEU A 1 71 ? -2.436 0.733 3.046 1.00 94.50 71 LEU A CA 1
ATOM 534 C C . LEU A 1 71 ? -1.917 1.937 2.250 1.00 94.50 71 LEU A C 1
ATOM 536 O O . LEU A 1 71 ? -2.697 2.895 2.030 1.00 94.50 71 LEU A O 1
#

pLDDT: mean 94.0, std 2.79, range [84.62, 97.5]

Sequence (71 aa):
LRMIFEAAGLESWPKVTGGKGVHLTAPLPPNMTHDCARKLARSLAQCLVDADPERYLLSADPSARAGRIFL

Foldseek 3Di:
DQVLCVVVVWHWDWDDPVDDDIDIDTDDDPPDDPVNVVVVVVVSLVVVCVVPVQAEDQDPDPVVQVNHDHD